Protein AF-A0A355RND5-F1 (afdb_monomer_lite)

Secondary structure (DSSP, 8-state):
---EEEE-SSEEEEEEEESS----HHHHHHHHHHHHHHHHHH-SEEEEEEEETTTTEEEEE--

Foldseek 3Di:
DFDDWDDDPAEIEGEDEDQADDPPPVNLVVQVVVQVVCCVVVVHHYWYWYAHPNVRDIDTHDD

Structure (mmCIF, N/CA/C/O backbone):
data_AF-A0A355RND5-F1
#
_entry.id   AF-A0A355RND5-F1
#
loop_
_atom_site.group_PDB
_atom_site.id
_atom_site.type_symbol
_atom_site.label_atom_id
_atom_site.label_alt_id
_atom_site.label_comp_id
_atom_site.label_asym_id
_atom_site.label_entity_id
_atom_site.label_seq_id
_atom_site.pdbx_PDB_ins_code
_atom_site.Cartn_x
_atom_site.Cartn_y
_atom_site.Cartn_z
_atom_site.occupancy
_atom_site.B_iso_or_equiv
_atom_site.auth_seq_id
_atom_site.auth_comp_id
_atom_site.auth_asym_id
_atom_site.auth_atom_id
_atom_site.pdbx_PDB_model_num
ATOM 1 N N . THR A 1 1 ? -2.666 11.662 -4.065 1.00 85.00 1 THR A N 1
ATOM 2 C CA . THR A 1 1 ? -4.004 11.223 -3.606 1.00 85.00 1 THR A CA 1
ATOM 3 C C . THR A 1 1 ? -3.963 9.724 -3.427 1.00 85.00 1 THR A C 1
ATOM 5 O O . THR A 1 1 ? -3.027 9.122 -3.925 1.00 85.00 1 THR A O 1
ATOM 8 N N . ILE A 1 2 ? -4.906 9.131 -2.695 1.00 92.62 2 ILE A N 1
ATOM 9 C CA . ILE A 1 2 ? -4.985 7.666 -2.603 1.00 92.62 2 ILE A CA 1
ATOM 10 C C . ILE A 1 2 ? -5.603 7.139 -3.897 1.00 92.62 2 ILE A C 1
ATOM 12 O O . ILE A 1 2 ? -6.663 7.632 -4.282 1.00 92.62 2 ILE A O 1
ATOM 16 N N . ASP A 1 3 ? -4.964 6.155 -4.525 1.00 95.81 3 ASP A N 1
ATOM 17 C CA . ASP A 1 3 ? -5.469 5.548 -5.757 1.00 95.81 3 ASP A CA 1
ATOM 18 C C . ASP A 1 3 ? -6.535 4.483 -5.475 1.00 95.81 3 ASP A C 1
ATOM 20 O O . ASP A 1 3 ? -7.634 4.542 -6.025 1.00 95.81 3 ASP A O 1
ATOM 24 N N . MET A 1 4 ? -6.240 3.513 -4.600 1.00 97.56 4 MET A N 1
ATOM 25 C CA . MET A 1 4 ? -7.188 2.459 -4.228 1.00 97.56 4 MET A CA 1
ATOM 26 C C . MET A 1 4 ? -6.923 1.923 -2.820 1.00 97.56 4 MET A C 1
ATOM 28 O O . MET A 1 4 ? -5.781 1.759 -2.408 1.00 97.56 4 MET A O 1
ATOM 32 N N . PHE A 1 5 ? -7.984 1.580 -2.091 1.00 98.19 5 PHE A N 1
ATOM 33 C CA . PHE A 1 5 ? -7.881 0.729 -0.909 1.00 98.19 5 PHE A CA 1
ATOM 34 C C . PHE A 1 5 ? -9.115 -0.164 -0.772 1.00 98.19 5 PHE A C 1
ATOM 36 O O . PHE A 1 5 ? -10.213 0.216 -1.182 1.00 98.19 5 PHE A O 1
ATOM 43 N N . VAL A 1 6 ? -8.934 -1.344 -0.185 1.00 98.31 6 VAL A N 1
ATOM 44 C CA . VAL A 1 6 ? -10.003 -2.315 0.076 1.00 98.31 6 VAL A CA 1
ATOM 45 C C . VAL A 1 6 ? -10.132 -2.501 1.579 1.00 98.31 6 VAL A C 1
ATOM 47 O O . VAL A 1 6 ? -9.137 -2.690 2.273 1.00 98.31 6 VAL A O 1
ATOM 50 N N . VAL A 1 7 ? -11.360 -2.411 2.092 1.00 98.19 7 VAL A N 1
ATOM 51 C CA . VAL A 1 7 ? -11.647 -2.559 3.522 1.00 98.19 7 VAL A CA 1
ATOM 52 C C . VAL A 1 7 ? -12.148 -3.970 3.793 1.00 98.19 7 VAL A C 1
ATOM 54 O O . VAL A 1 7 ? -13.190 -4.368 3.275 1.00 98.19 7 VAL A O 1
ATOM 57 N N . TYR A 1 8 ? -11.434 -4.682 4.656 1.00 98.38 8 TYR A N 1
ATOM 58 C CA . TYR A 1 8 ? -11.816 -5.988 5.174 1.00 98.38 8 TYR A CA 1
ATOM 59 C C . TYR A 1 8 ? -12.274 -5.883 6.634 1.00 98.38 8 TYR A C 1
ATOM 61 O O . TYR A 1 8 ? -12.278 -4.812 7.260 1.00 98.38 8 TYR A O 1
ATOM 69 N N . GLU A 1 9 ? -12.688 -7.018 7.195 1.00 97.50 9 GLU A N 1
ATOM 70 C CA . GLU A 1 9 ?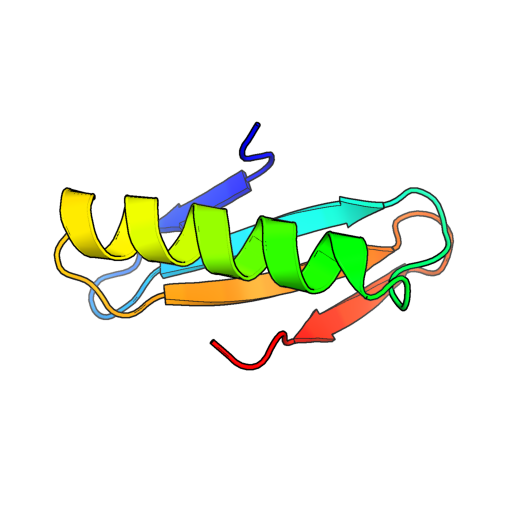 -13.135 -7.089 8.584 1.00 97.50 9 GLU A CA 1
ATOM 71 C C . GLU A 1 9 ? -12.012 -6.725 9.569 1.00 97.50 9 GLU A C 1
ATOM 73 O O . GLU A 1 9 ? -12.239 -5.948 10.496 1.00 97.50 9 GLU A O 1
ATOM 78 N N . ASP A 1 10 ? -10.783 -7.176 9.335 1.00 97.38 10 ASP A N 1
ATOM 79 C CA . ASP A 1 10 ? -9.641 -7.042 10.247 1.00 97.38 10 ASP A CA 1
ATOM 80 C C . ASP A 1 10 ? -8.582 -6.022 9.781 1.00 97.38 10 ASP A C 1
ATOM 82 O O . ASP A 1 10 ? -7.871 -5.440 10.608 1.00 97.38 10 ASP A O 1
ATOM 86 N N . HIS A 1 11 ? -8.499 -5.743 8.47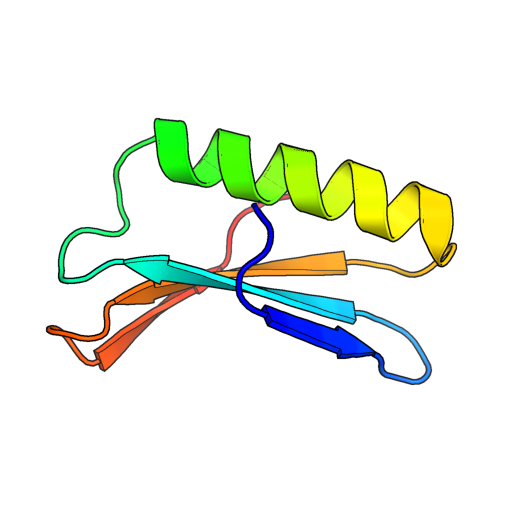9 1.00 98.31 11 HIS A N 1
ATOM 87 C CA . HIS A 1 11 ? -7.481 -4.859 7.911 1.00 98.31 11 HIS A CA 1
ATOM 88 C C . HIS A 1 11 ? -7.972 -4.054 6.698 1.00 98.31 11 HIS A C 1
ATOM 90 O O . HIS A 1 11 ? -9.120 -4.147 6.265 1.00 98.31 11 HIS A O 1
ATOM 96 N N . ILE A 1 12 ? -7.086 -3.206 6.187 1.00 98.69 12 ILE A N 1
ATOM 97 C CA . ILE A 1 12 ? -7.216 -2.487 4.924 1.00 98.69 12 ILE A CA 1
ATOM 98 C C . ILE A 1 12 ? -5.977 -2.796 4.093 1.00 98.69 12 ILE A C 1
ATOM 100 O O . ILE A 1 12 ? -4.867 -2.694 4.616 1.00 98.69 12 ILE A O 1
ATOM 104 N N . ASP A 1 13 ? -6.169 -3.082 2.812 1.00 98.62 13 ASP A N 1
ATOM 105 C CA . ASP A 1 13 ? -5.079 -3.098 1.836 1.00 98.62 13 ASP A CA 1
ATOM 106 C C . ASP A 1 13 ? -5.122 -1.811 1.012 1.00 98.62 13 ASP A C 1
ATOM 108 O O . ASP A 1 13 ? -6.139 -1.497 0.394 1.00 98.62 13 ASP A O 1
ATOM 112 N N . LEU A 1 14 ? -4.031 -1.050 1.031 1.00 98.50 14 LEU A N 1
ATOM 113 C CA . LEU A 1 14 ? -3.827 0.195 0.290 1.00 98.50 14 LEU A CA 1
ATOM 114 C C . LEU A 1 14 ? -2.917 -0.066 -0.915 1.00 98.50 14 LEU A C 1
ATOM 116 O O . LEU A 1 14 ? -1.837 -0.623 -0.756 1.00 98.50 14 LEU A O 1
ATOM 120 N N . PHE A 1 15 ? -3.304 0.414 -2.093 1.00 97.88 15 PHE A N 1
ATOM 121 C CA . PHE A 1 15 ? -2.531 0.287 -3.325 1.00 97.88 15 PHE A CA 1
ATOM 122 C C . PHE A 1 15 ? -2.264 1.665 -3.927 1.00 97.88 15 PHE A C 1
ATOM 124 O O . PHE A 1 15 ? -3.173 2.492 -4.036 1.00 97.88 15 PHE A O 1
ATOM 131 N N . ASP A 1 16 ? -1.018 1.888 -4.331 1.00 97.75 16 ASP A N 1
ATOM 132 C CA . ASP A 1 16 ? -0.574 3.064 -5.075 1.00 97.75 16 ASP A CA 1
ATOM 133 C C . ASP A 1 16 ? 0.061 2.598 -6.394 1.00 97.75 16 ASP A C 1
ATOM 135 O O . ASP A 1 16 ? 0.953 1.739 -6.405 1.00 97.75 16 ASP A O 1
ATOM 139 N N . TYR A 1 17 ? -0.456 3.094 -7.519 1.00 97.12 17 TYR A N 1
ATOM 140 C CA . TYR A 1 17 ? -0.105 2.584 -8.842 1.00 97.12 17 TYR A CA 1
ATOM 141 C C . TYR A 1 17 ? 1.003 3.410 -9.476 1.00 97.12 17 TYR A C 1
ATOM 143 O O . TYR A 1 17 ? 0.913 4.634 -9.571 1.00 97.12 17 TYR A O 1
ATOM 151 N N . LYS A 1 18 ? 2.015 2.732 -10.017 1.00 96.56 18 LYS A N 1
ATOM 152 C CA . LYS A 1 18 ? 3.071 3.334 -10.831 1.00 96.56 18 LYS A CA 1
ATOM 153 C C . LYS A 1 18 ? 3.101 2.692 -12.211 1.00 96.56 18 LYS A C 1
ATOM 155 O O . LYS A 1 18 ? 2.792 1.514 -12.385 1.00 96.56 18 LYS A O 1
ATOM 160 N N . SER A 1 19 ? 3.491 3.471 -13.217 1.00 96.12 19 SER A N 1
ATOM 161 C CA . SER A 1 19 ? 3.541 2.968 -14.592 1.00 96.12 19 SER A CA 1
ATOM 162 C C . SER A 1 19 ? 4.610 1.894 -14.779 1.00 96.12 19 SER A C 1
ATOM 164 O O . SER A 1 19 ? 4.339 0.925 -15.472 1.00 96.12 19 SER A O 1
ATOM 166 N N . ASN A 1 20 ? 5.803 2.057 -14.192 1.00 94.12 20 ASN A N 1
ATOM 167 C CA . ASN A 1 20 ? 6.906 1.095 -14.310 1.00 94.12 20 ASN A CA 1
ATOM 168 C C . ASN A 1 20 ? 7.694 0.980 -12.994 1.00 94.12 20 ASN A C 1
ATOM 170 O O . ASN A 1 20 ? 7.534 -0.001 -12.284 1.00 94.12 20 ASN A O 1
ATOM 174 N N . ASP A 1 21 ? 8.506 1.977 -12.634 1.00 95.12 21 ASP A N 1
ATOM 175 C CA . ASP A 1 21 ? 9.336 1.899 -11.424 1.00 95.12 21 ASP A CA 1
ATOM 176 C C . ASP A 1 21 ? 8.499 2.024 -10.139 1.00 95.12 21 ASP A C 1
ATOM 178 O O . ASP A 1 21 ? 7.649 2.908 -10.021 1.00 95.12 21 ASP A O 1
ATOM 182 N N . ILE A 1 22 ? 8.764 1.140 -9.178 1.00 96.44 22 ILE A N 1
ATOM 183 C CA . ILE A 1 22 ? 8.139 1.093 -7.850 1.00 96.44 22 ILE A CA 1
ATOM 184 C C . ILE A 1 22 ? 9.164 1.151 -6.710 1.00 96.44 22 ILE A C 1
ATOM 186 O O . ILE A 1 22 ? 8.779 0.951 -5.558 1.00 96.44 22 ILE A O 1
ATOM 190 N N . PHE A 1 23 ? 10.444 1.422 -6.989 1.00 95.75 23 PHE A N 1
ATOM 191 C CA . PHE A 1 23 ? 11.532 1.422 -6.000 1.00 95.75 23 PHE A CA 1
ATOM 192 C C . PHE A 1 23 ? 12.007 2.819 -5.574 1.00 95.75 23 PHE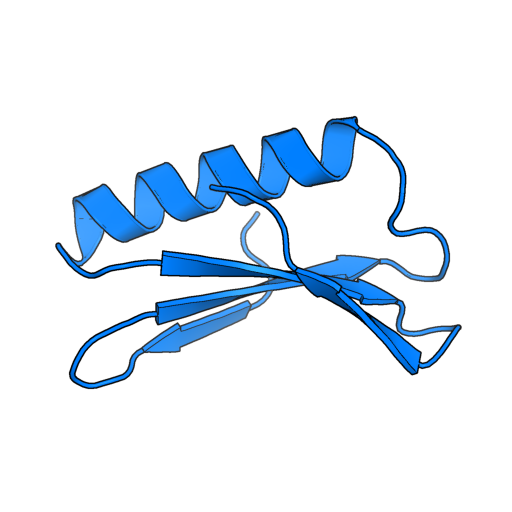 A C 1
ATOM 194 O O . PHE A 1 23 ? 12.889 2.919 -4.721 1.00 95.75 23 PHE A O 1
ATOM 201 N N . ASP A 1 24 ? 11.411 3.892 -6.101 1.00 94.94 24 ASP A N 1
ATOM 202 C CA . ASP A 1 24 ? 11.687 5.254 -5.630 1.00 94.94 24 ASP A CA 1
ATOM 203 C C . ASP A 1 24 ? 11.308 5.395 -4.134 1.00 94.94 24 ASP A C 1
ATOM 205 O O . ASP A 1 24 ? 10.152 5.146 -3.762 1.00 94.94 24 ASP A O 1
ATOM 209 N N . PRO A 1 25 ? 12.240 5.817 -3.255 1.00 94.31 25 PRO A N 1
ATOM 210 C CA . PRO A 1 25 ? 11.969 6.022 -1.832 1.00 94.31 25 PRO A CA 1
ATOM 211 C C . PRO A 1 25 ? 10.817 6.994 -1.543 1.00 94.31 25 PRO A C 1
ATOM 213 O O . PRO A 1 25 ? 10.125 6.852 -0.535 1.00 94.31 25 PRO A O 1
ATOM 216 N N . LEU A 1 26 ? 10.567 7.970 -2.423 1.00 95.56 26 LEU A N 1
ATOM 217 C CA . LEU A 1 26 ? 9.462 8.917 -2.262 1.00 95.56 26 LEU A CA 1
ATOM 218 C C . LEU A 1 26 ? 8.096 8.228 -2.342 1.00 95.56 26 LEU A C 1
ATOM 220 O O . LEU A 1 26 ? 7.133 8.706 -1.740 1.00 95.56 26 LEU A O 1
ATOM 224 N N . TYR A 1 27 ? 7.999 7.101 -3.046 1.00 96.25 27 TYR A N 1
ATOM 225 C CA . TYR A 1 27 ? 6.760 6.334 -3.142 1.00 96.25 27 TYR A CA 1
ATOM 226 C C . TYR A 1 27 ? 6.445 5.605 -1.836 1.00 96.25 27 TYR A C 1
ATOM 228 O O . TYR A 1 27 ? 5.288 5.552 -1.424 1.00 96.25 27 TYR A O 1
ATOM 236 N N . GLU A 1 28 ? 7.464 5.116 -1.128 1.00 95.88 28 GLU A N 1
ATOM 237 C CA . GLU A 1 28 ? 7.268 4.533 0.202 1.00 95.88 28 GLU A CA 1
ATOM 238 C C . GLU A 1 28 ? 6.740 5.571 1.191 1.00 95.88 28 GLU A C 1
ATOM 240 O O . GLU A 1 28 ? 5.797 5.298 1.932 1.00 95.88 28 GLU A O 1
ATOM 245 N N . GLU A 1 29 ? 7.299 6.783 1.173 1.00 96.25 29 GLU A N 1
ATOM 246 C CA . GLU A 1 29 ? 6.843 7.869 2.044 1.00 96.25 29 GLU A CA 1
ATOM 247 C C . GLU A 1 29 ? 5.396 8.287 1.740 1.00 96.25 29 GLU A C 1
ATOM 249 O O . GLU A 1 29 ? 4.618 8.564 2.661 1.00 96.25 29 GLU A O 1
ATOM 254 N N . GLN A 1 30 ? 4.990 8.256 0.465 1.00 96.38 30 GLN A N 1
ATOM 255 C CA . GLN A 1 30 ? 3.596 8.461 0.064 1.00 96.38 30 GLN A CA 1
ATOM 256 C C . GLN A 1 30 ? 2.677 7.377 0.643 1.00 96.38 30 GLN A C 1
ATOM 258 O O . GLN A 1 30 ? 1.687 7.705 1.303 1.00 96.38 30 GLN A O 1
ATOM 263 N N . VAL A 1 31 ? 3.025 6.098 0.473 1.00 97.81 31 VAL A N 1
ATOM 264 C CA . VAL A 1 31 ? 2.228 4.971 0.984 1.00 97.81 31 VAL A CA 1
ATOM 265 C C . VAL A 1 31 ? 2.122 5.008 2.511 1.00 97.81 31 VAL A C 1
ATOM 267 O O . VAL A 1 31 ? 1.018 4.888 3.044 1.00 97.81 31 VAL A O 1
ATOM 270 N N . LYS A 1 32 ? 3.222 5.263 3.231 1.00 97.62 32 LYS A N 1
ATOM 271 C CA . LYS A 1 32 ? 3.218 5.412 4.701 1.00 97.62 32 LYS A CA 1
ATOM 272 C C . LYS A 1 32 ? 2.313 6.554 5.154 1.00 97.62 32 LYS A C 1
ATOM 274 O O . LYS A 1 32 ? 1.542 6.414 6.109 1.00 97.62 32 LYS A O 1
ATOM 279 N N . THR A 1 33 ? 2.371 7.681 4.450 1.00 97.44 33 THR A N 1
ATOM 280 C CA . THR A 1 33 ? 1.526 8.844 4.723 1.00 97.44 33 THR A CA 1
ATOM 281 C C . THR A 1 33 ? 0.048 8.482 4.580 1.00 97.44 33 THR A C 1
ATOM 283 O O . THR A 1 33 ? -0.731 8.675 5.516 1.00 97.44 33 THR A O 1
ATOM 286 N N . TYR A 1 34 ? -0.340 7.882 3.455 1.00 98.12 34 TYR A N 1
ATOM 287 C CA . TYR A 1 34 ? -1.712 7.435 3.209 1.00 98.12 34 TYR A CA 1
ATOM 288 C C . TYR A 1 34 ? -2.184 6.387 4.221 1.00 98.12 34 TYR A C 1
ATOM 290 O O . TYR A 1 34 ? -3.283 6.513 4.768 1.00 98.12 34 TYR A O 1
ATOM 298 N N . ALA A 1 35 ? -1.346 5.403 4.544 1.00 98.12 35 ALA A N 1
ATOM 299 C CA . ALA A 1 35 ? -1.659 4.388 5.540 1.00 98.12 35 ALA A CA 1
ATOM 300 C C . ALA A 1 35 ? -1.903 4.997 6.930 1.00 98.12 35 ALA A C 1
ATOM 302 O O . ALA A 1 35 ? -2.843 4.601 7.621 1.00 98.12 35 ALA A O 1
ATOM 303 N N . SER A 1 36 ? -1.131 6.016 7.324 1.00 97.88 36 SER A N 1
ATOM 304 C CA . SER A 1 36 ? -1.349 6.759 8.573 1.00 97.88 36 SER A CA 1
ATOM 305 C C . SER A 1 36 ? -2.714 7.456 8.601 1.00 97.88 36 SER A C 1
ATOM 307 O O . SER A 1 36 ? -3.425 7.391 9.611 1.00 97.88 36 SER A O 1
ATOM 309 N N . TYR A 1 37 ? -3.127 8.073 7.489 1.00 97.75 37 TYR A N 1
ATOM 310 C CA . TYR A 1 37 ? -4.460 8.669 7.371 1.00 97.75 37 TYR A CA 1
ATOM 311 C C . TYR A 1 37 ? -5.572 7.616 7.484 1.00 97.75 37 TYR A C 1
ATOM 313 O O . TYR A 1 37 ? -6.491 7.787 8.290 1.00 97.75 37 TYR A O 1
ATOM 321 N N . LEU A 1 38 ? -5.467 6.501 6.754 1.00 98.00 38 LEU A N 1
ATOM 322 C CA . LEU A 1 38 ? -6.460 5.421 6.784 1.00 98.00 38 LEU A CA 1
ATOM 323 C C . LEU A 1 38 ? -6.553 4.760 8.167 1.00 98.00 38 LEU A C 1
ATOM 325 O O . LEU A 1 38 ? -7.652 4.580 8.693 1.00 98.00 38 LEU A O 1
ATOM 329 N N . LYS A 1 39 ? -5.417 4.492 8.819 1.00 97.62 39 LYS A N 1
ATOM 330 C CA . LYS A 1 39 ? -5.363 3.941 10.182 1.00 97.62 39 LYS A CA 1
ATOM 331 C C . LYS A 1 39 ? -6.076 4.850 11.183 1.00 97.62 39 LYS A C 1
ATOM 333 O O . LYS A 1 39 ? -6.814 4.373 12.046 1.00 97.62 39 LYS A O 1
ATOM 338 N N . LYS A 1 40 ? -5.904 6.172 11.064 1.00 97.62 40 LYS A N 1
ATOM 339 C CA . LYS A 1 40 ? -6.592 7.149 11.924 1.00 97.62 40 LYS A CA 1
ATOM 340 C C . LYS A 1 40 ? -8.097 7.190 11.674 1.00 97.62 40 LYS A C 1
ATOM 342 O O . LYS A 1 40 ? -8.831 7.288 12.661 1.00 97.62 40 LYS A O 1
ATOM 347 N N . ALA A 1 41 ? -8.523 7.119 10.413 1.00 97.44 41 ALA A N 1
ATOM 348 C CA . ALA A 1 41 ? -9.923 7.211 10.004 1.00 97.44 41 ALA A CA 1
ATOM 349 C C . ALA A 1 41 ? -10.725 5.944 10.339 1.00 97.44 41 ALA A C 1
ATOM 351 O O . ALA A 1 41 ? -11.788 6.035 10.942 1.00 97.44 41 ALA A O 1
ATOM 352 N N . PHE A 1 42 ? -10.193 4.767 10.005 1.00 97.50 42 PHE A N 1
ATOM 353 C CA . PHE A 1 42 ? -10.911 3.495 10.121 1.00 97.50 42 PHE A CA 1
ATOM 354 C C . PHE A 1 42 ? -10.597 2.712 11.395 1.00 97.50 42 PHE A C 1
ATOM 356 O O . PHE A 1 42 ? -11.301 1.756 11.704 1.00 97.50 42 PHE A O 1
ATOM 363 N N . LYS A 1 43 ? -9.540 3.084 12.132 1.00 97.38 43 LYS A N 1
ATOM 364 C CA . LYS A 1 43 ? -9.052 2.340 13.310 1.00 97.38 43 LYS A CA 1
ATOM 365 C C . LYS A 1 43 ? -8.724 0.866 13.008 1.00 97.38 43 LYS A C 1
ATOM 367 O O . LYS A 1 43 ? -8.830 0.022 13.891 1.00 97.38 43 LYS A O 1
ATOM 372 N N . LYS A 1 44 ? -8.303 0.562 11.774 1.00 97.56 44 LYS A N 1
ATOM 373 C CA . LYS A 1 44 ? -7.892 -0.777 11.312 1.00 97.56 44 LYS A CA 1
ATOM 374 C C . LYS A 1 44 ? -6.391 -0.836 11.020 1.00 97.56 44 LYS A C 1
ATOM 376 O O . LYS A 1 44 ? -5.763 0.203 10.798 1.00 97.56 44 LYS A O 1
ATOM 381 N N . LYS A 1 45 ? -5.819 -2.048 11.009 1.00 97.81 45 LYS A N 1
ATOM 382 C CA . LYS A 1 45 ? -4.483 -2.287 10.437 1.00 97.81 45 LYS A CA 1
ATOM 383 C C . LYS A 1 45 ? -4.517 -1.912 8.951 1.00 97.81 45 LYS A C 1
ATOM 385 O O . LYS A 1 45 ? -5.530 -2.138 8.298 1.00 97.81 45 LYS A O 1
ATOM 390 N N . VAL A 1 46 ? -3.430 -1.344 8.439 1.00 98.56 46 VAL A N 1
ATOM 391 C CA . VAL A 1 46 ? -3.280 -1.032 7.015 1.00 98.56 46 VAL A CA 1
ATOM 392 C C . VAL A 1 46 ? -2.016 -1.717 6.514 1.00 98.56 46 VAL A C 1
ATOM 394 O O . VAL A 1 46 ? -0.951 -1.475 7.079 1.00 98.56 46 VAL A O 1
ATOM 397 N N . ASN A 1 47 ? -2.146 -2.561 5.494 1.00 98.56 47 ASN A N 1
ATOM 398 C CA . ASN A 1 47 ? -1.030 -3.029 4.676 1.00 98.56 47 ASN A CA 1
ATOM 399 C C . ASN A 1 47 ? -0.980 -2.143 3.424 1.00 98.56 47 ASN A C 1
ATOM 401 O O . ASN A 1 47 ? -2.026 -1.697 2.948 1.00 98.56 47 ASN A O 1
ATOM 405 N N . GLY A 1 48 ? 0.206 -1.845 2.901 1.00 98.25 48 GLY A N 1
ATOM 406 C CA . GLY A 1 48 ? 0.342 -0.956 1.749 1.00 98.25 48 GLY A 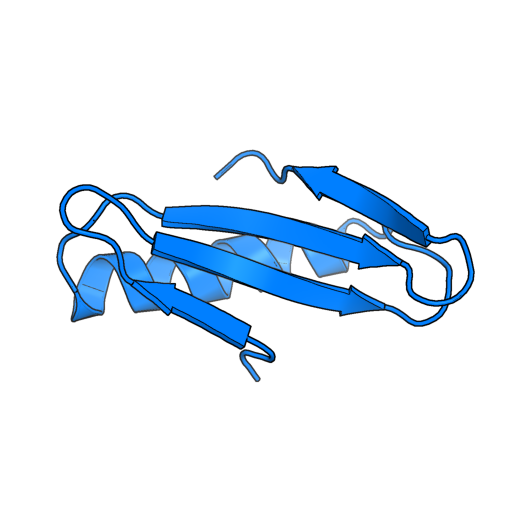CA 1
ATOM 407 C C . GLY A 1 48 ? 1.260 -1.528 0.689 1.00 98.25 48 GLY A C 1
ATOM 408 O O . GLY A 1 48 ? 2.262 -2.173 0.995 1.00 98.25 48 GLY A O 1
ATOM 409 N N . TYR A 1 49 ? 0.900 -1.263 -0.560 1.00 98.25 49 TYR A N 1
ATOM 410 C CA . TYR A 1 49 ? 1.503 -1.874 -1.728 1.00 98.25 49 TYR A CA 1
ATOM 411 C C . TYR A 1 49 ? 1.773 -0.834 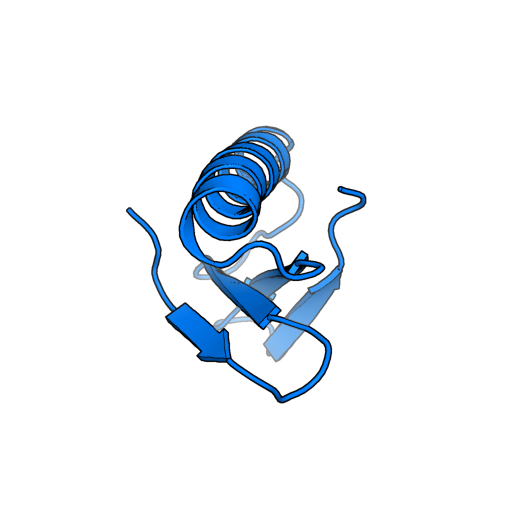-2.811 1.00 98.25 49 TYR A C 1
ATOM 413 O O . TYR A 1 49 ? 0.943 0.038 -3.079 1.00 98.25 49 TYR A O 1
ATOM 421 N N . LEU A 1 50 ? 2.920 -0.974 -3.468 1.00 98.12 50 LEU A N 1
ATOM 422 C CA . LEU A 1 50 ? 3.238 -0.307 -4.724 1.00 98.12 50 LEU A CA 1
ATOM 423 C C . LEU A 1 50 ? 3.067 -1.305 -5.860 1.00 98.12 50 LEU A C 1
ATOM 425 O O . LEU A 1 50 ? 3.666 -2.381 -5.827 1.00 98.12 50 LEU A O 1
ATOM 429 N N . LEU A 1 51 ? 2.253 -0.954 -6.852 1.00 97.88 51 LEU A N 1
ATOM 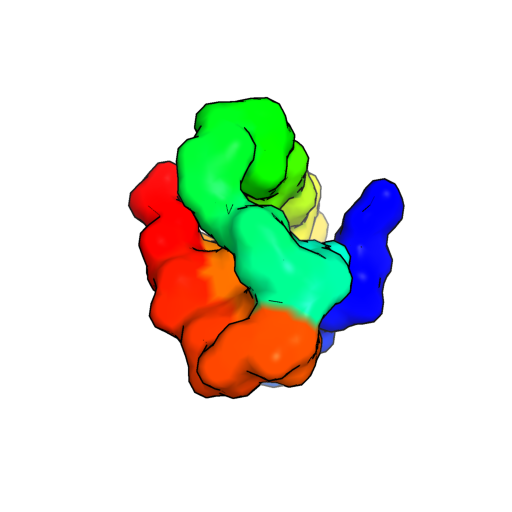430 C CA . LEU A 1 51 ? 1.974 -1.815 -7.998 1.00 97.88 51 LEU A CA 1
ATOM 431 C C . LEU A 1 51 ? 2.503 -1.181 -9.282 1.00 97.88 51 LEU A C 1
ATOM 433 O O . LEU A 1 51 ? 2.138 -0.057 -9.621 1.00 97.88 51 LEU A O 1
ATOM 437 N N . SER A 1 52 ? 3.334 -1.925 -10.009 1.00 97.62 52 SER A N 1
ATOM 438 C CA . SER A 1 52 ? 3.816 -1.567 -11.340 1.00 97.62 52 SER A CA 1
ATOM 439 C C . SER A 1 52 ? 2.877 -2.129 -12.396 1.00 97.62 52 SER A C 1
ATOM 441 O O . SER A 1 52 ? 2.799 -3.343 -12.587 1.00 97.62 52 SER A O 1
ATOM 443 N N . ILE A 1 53 ? 2.173 -1.256 -13.114 1.00 96.56 53 ILE A N 1
ATOM 444 C CA . ILE A 1 53 ? 1.256 -1.689 -14.177 1.00 96.56 53 ILE A CA 1
ATOM 445 C C . ILE A 1 53 ? 2.042 -2.257 -15.364 1.00 96.56 53 ILE A C 1
ATOM 447 O O . ILE A 1 53 ? 1.683 -3.303 -15.898 1.00 96.56 53 ILE A O 1
ATOM 451 N N . GLY A 1 54 ? 3.116 -1.582 -15.778 1.00 97.50 54 GLY A N 1
ATOM 452 C CA . GLY A 1 54 ? 3.910 -1.957 -16.947 1.00 97.50 54 GLY A CA 1
ATOM 453 C C . GLY A 1 54 ? 4.705 -3.245 -16.759 1.00 97.50 54 GLY A C 1
ATOM 454 O O . GLY A 1 54 ? 4.942 -3.953 -17.736 1.00 97.50 54 GLY A O 1
ATOM 455 N N . GLN A 1 55 ? 5.082 -3.572 -15.520 1.00 97.19 55 GLN A N 1
ATOM 456 C CA . GLN A 1 55 ? 5.846 -4.785 -15.210 1.00 97.19 55 GLN A CA 1
ATOM 457 C C . GLN A 1 55 ? 4.982 -5.901 -14.605 1.00 97.19 55 GLN A C 1
ATOM 459 O O . GLN A 1 55 ? 5.419 -7.047 -14.565 1.00 97.19 55 GLN A O 1
ATOM 464 N N . GLY A 1 56 ? 3.751 -5.602 -14.173 1.00 96.19 56 GLY A N 1
ATOM 465 C CA . GLY A 1 56 ? 2.884 -6.573 -13.500 1.00 96.19 56 GLY A CA 1
ATOM 466 C C . GLY A 1 56 ? 3.412 -6.994 -12.125 1.00 96.19 56 GLY A C 1
ATOM 467 O O . GLY A 1 56 ? 3.150 -8.109 -11.680 1.00 96.19 56 GLY A O 1
ATOM 468 N N . GLU A 1 57 ? 4.175 -6.119 -11.469 1.00 96.75 57 GLU A N 1
ATOM 469 C CA . GLU A 1 57 ? 4.834 -6.390 -10.191 1.00 96.75 57 GLU A CA 1
ATOM 470 C C . GLU A 1 57 ? 4.120 -5.690 -9.037 1.00 96.75 57 GLU A C 1
ATOM 472 O O . GLU A 1 57 ? 3.557 -4.605 -9.192 1.00 96.75 57 GLU A O 1
ATOM 477 N N . ILE A 1 58 ? 4.185 -6.298 -7.855 1.00 97.19 58 ILE A N 1
ATOM 478 C CA . ILE A 1 58 ? 3.687 -5.718 -6.612 1.00 97.19 58 ILE A CA 1
ATOM 479 C C . ILE A 1 58 ? 4.764 -5.797 -5.535 1.00 97.19 58 ILE A C 1
ATOM 481 O O . ILE A 1 58 ? 5.439 -6.816 -5.382 1.00 97.19 58 ILE A O 1
ATOM 485 N N . ARG A 1 59 ? 4.908 -4.714 -4.773 1.00 97.56 59 ARG A N 1
ATOM 486 C CA . ARG A 1 59 ? 5.855 -4.593 -3.668 1.00 97.56 59 ARG A CA 1
ATOM 487 C C . ARG A 1 59 ? 5.131 -4.139 -2.414 1.00 97.56 59 ARG A C 1
ATOM 489 O O . ARG A 1 59 ? 4.502 -3.085 -2.413 1.00 97.56 59 ARG A O 1
ATOM 496 N N . GLU A 1 60 ? 5.239 -4.920 -1.348 1.00 97.69 60 GLU A N 1
ATOM 497 C CA . GLU A 1 60 ? 4.772 -4.512 -0.024 1.00 97.69 60 GLU A CA 1
ATOM 498 C C . GLU A 1 60 ? 5.698 -3.435 0.557 1.00 97.69 60 GLU A C 1
ATOM 500 O O . GLU A 1 60 ? 6.924 -3.512 0.436 1.00 97.69 60 GLU A O 1
ATOM 505 N N . VAL A 1 61 ? 5.105 -2.422 1.183 1.00 96.69 61 VAL A N 1
ATOM 506 C CA . VAL A 1 61 ? 5.814 -1.354 1.890 1.00 96.69 61 VAL A CA 1
ATOM 507 C C . VAL A 1 61 ? 5.776 -1.650 3.385 1.00 96.69 61 VAL A C 1
ATOM 509 O O . VAL A 1 61 ? 4.729 -1.986 3.933 1.00 96.69 61 VAL A O 1
ATOM 512 N N . ASN A 1 62 ? 6.913 -1.488 4.062 1.00 91.69 62 ASN A N 1
ATOM 513 C CA . ASN A 1 62 ? 6.989 -1.635 5.514 1.00 91.69 62 ASN A CA 1
ATOM 514 C C . ASN A 1 62 ? 6.437 -0.369 6.202 1.00 91.69 62 ASN A C 1
ATOM 516 O O . ASN A 1 62 ? 6.998 0.720 6.022 1.00 91.69 62 ASN A O 1
ATOM 520 N N . ILE A 1 63 ? 5.328 -0.506 6.941 1.00 87.00 63 ILE A N 1
ATOM 521 C CA . ILE A 1 63 ? 4.509 0.597 7.493 1.00 87.00 63 ILE A CA 1
ATOM 522 C C . ILE A 1 63 ? 4.403 0.512 9.015 1.00 87.00 63 ILE A C 1
ATOM 524 O O . ILE A 1 63 ? 4.105 -0.585 9.538 1.00 87.00 63 ILE A O 1
#

Sequence (63 aa):
TIDMFVVYEDHIDLFDYKSNDIFDPLYEEQVKTYASYLKKAFKKKVNGYLLSIGQGEIREVNI

Radius of gyration: 11.25 Å; chains: 1; bounding box: 25×18×30 Å

pLDDT: mean 96.74, std 2.38, range [85.0, 98.69]